Protein AF-A0A832MQA4-F1 (afdb_monomer_lite)

pLDDT: mean 86.83, std 15.28, range [45.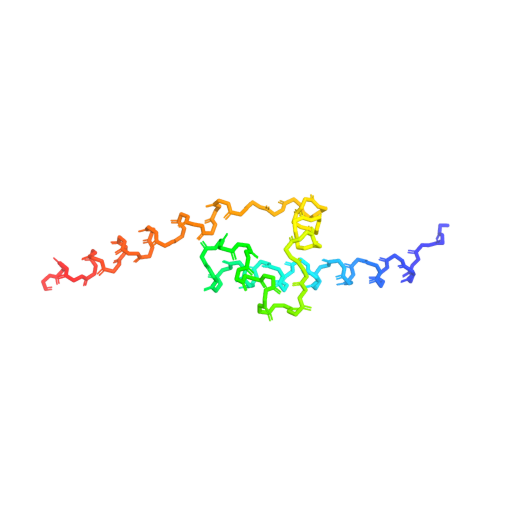34, 98.5]

Structure (mmCIF, N/CA/C/O backbone):
data_AF-A0A832MQA4-F1
#
_entry.id   AF-A0A832MQA4-F1
#
loop_
_atom_site.group_PDB
_atom_site.id
_atom_site.type_symbol
_atom_site.label_atom_id
_atom_site.label_alt_id
_atom_site.label_comp_id
_atom_site.label_asym_id
_atom_site.label_entity_id
_atom_site.label_seq_id
_atom_site.pdbx_PDB_ins_code
_atom_site.Cartn_x
_atom_site.Cartn_y
_atom_site.Cartn_z
_atom_site.occupancy
_atom_site.B_iso_or_equiv
_atom_site.auth_seq_id
_atom_site.auth_comp_id
_atom_site.auth_asym_id
_atom_site.auth_atom_id
_atom_site.pdbx_PDB_model_num
ATOM 1 N N . MET A 1 1 ? -15.798 -0.687 28.860 1.00 53.31 1 MET A N 1
ATOM 2 C CA . MET A 1 1 ? -15.240 -0.940 27.514 1.00 53.31 1 MET A CA 1
ATOM 3 C C . MET A 1 1 ? -14.756 0.392 26.967 1.00 53.31 1 MET A C 1
ATOM 5 O O . MET A 1 1 ? -15.575 1.195 26.546 1.00 53.31 1 MET A O 1
ATOM 9 N N . GLU A 1 2 ? -13.460 0.670 27.056 1.00 52.31 2 GLU A N 1
ATOM 10 C CA . GLU A 1 2 ? -12.884 1.976 26.716 1.00 52.31 2 GLU A CA 1
ATOM 11 C C . GLU A 1 2 ? -11.934 1.793 25.527 1.00 52.31 2 GLU A C 1
ATOM 13 O O . GLU A 1 2 ? -10.765 1.459 25.676 1.00 52.31 2 GLU A O 1
ATOM 18 N N . GLY A 1 3 ? -12.491 1.879 24.316 1.00 58.47 3 GLY A N 1
ATOM 19 C CA . GLY A 1 3 ? -11.777 1.636 23.055 1.00 58.47 3 GLY A CA 1
ATOM 20 C C . GLY A 1 3 ? -12.204 2.578 21.928 1.00 58.47 3 GLY A C 1
ATOM 21 O O . GLY A 1 3 ? -12.129 2.223 20.761 1.00 58.47 3 GLY A O 1
ATOM 22 N N . THR A 1 4 ? -12.721 3.764 22.249 1.00 65.69 4 THR A N 1
ATOM 23 C CA . THR A 1 4 ? -13.602 4.501 21.326 1.00 65.69 4 THR A CA 1
ATOM 24 C C . THR A 1 4 ? -12.913 5.534 20.423 1.00 65.69 4 THR A C 1
ATOM 26 O O . THR A 1 4 ? -13.513 5.937 19.432 1.00 65.69 4 THR A O 1
ATOM 29 N N . LYS A 1 5 ? 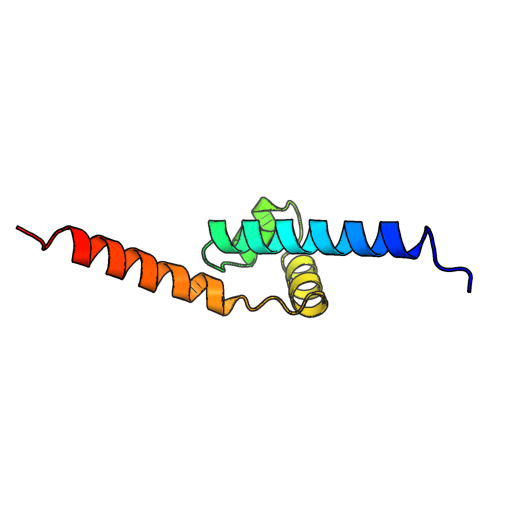-11.660 5.946 20.686 1.00 62.41 5 LYS A N 1
ATOM 30 C CA . LYS A 1 5 ? -10.945 6.959 19.865 1.00 62.41 5 LYS A CA 1
ATOM 31 C C . LYS A 1 5 ? -9.619 6.490 19.269 1.00 62.41 5 LYS A C 1
ATOM 33 O O . LYS A 1 5 ? -9.398 6.656 18.072 1.00 62.41 5 LYS A O 1
ATOM 38 N N . GLU A 1 6 ? -8.762 5.882 20.083 1.00 66.81 6 GLU A N 1
ATOM 39 C CA . GLU A 1 6 ? -7.449 5.372 19.658 1.00 66.81 6 GLU A CA 1
ATOM 40 C C . GLU A 1 6 ? -7.588 4.300 18.558 1.00 66.81 6 GLU A C 1
ATOM 42 O O . GLU A 1 6 ? -6.821 4.262 17.595 1.00 66.81 6 GLU A O 1
ATOM 47 N N . ASP A 1 7 ? -8.613 3.455 18.678 1.00 85.81 7 ASP A N 1
ATOM 48 C CA . ASP A 1 7 ? -8.911 2.391 17.721 1.00 85.81 7 ASP A CA 1
ATOM 49 C C . ASP A 1 7 ? -9.464 2.951 16.399 1.00 85.81 7 ASP A C 1
ATOM 51 O O . ASP A 1 7 ? -9.125 2.460 15.324 1.00 85.81 7 ASP A O 1
ATOM 55 N N . LEU A 1 8 ? -10.241 4.041 16.457 1.00 91.62 8 LEU A N 1
ATOM 56 C CA . LEU A 1 8 ? -10.781 4.699 15.266 1.00 91.62 8 LEU A CA 1
ATOM 57 C C . LEU A 1 8 ? -9.668 5.329 14.424 1.00 91.62 8 LEU A C 1
ATOM 59 O O . LEU A 1 8 ? -9.613 5.088 13.222 1.00 91.62 8 LEU A O 1
ATOM 63 N N . LEU A 1 9 ? -8.743 6.075 15.040 1.00 92.06 9 LEU A N 1
ATOM 64 C CA . LEU A 1 9 ? -7.613 6.659 14.310 1.00 92.06 9 LEU A CA 1
ATOM 65 C C . LEU A 1 9 ? -6.755 5.568 13.654 1.00 92.06 9 LEU A C 1
ATOM 67 O O . LEU A 1 9 ? -6.425 5.665 12.472 1.00 92.06 9 LEU A O 1
ATOM 71 N N . LYS A 1 10 ? -6.427 4.506 14.402 1.00 92.81 10 LYS A N 1
ATOM 72 C CA . LYS A 1 10 ? -5.627 3.381 13.894 1.00 92.81 10 LYS A CA 1
ATOM 73 C C . LYS A 1 10 ? -6.311 2.674 12.723 1.00 92.81 10 LYS A C 1
ATOM 75 O O . LYS A 1 10 ? -5.636 2.361 11.740 1.00 92.81 10 LYS A O 1
ATOM 80 N N . LYS A 1 11 ? -7.629 2.463 12.796 1.00 93.75 11 LYS A N 1
ATOM 81 C CA . LYS A 1 11 ? -8.434 1.886 11.709 1.00 93.75 11 LYS A CA 1
ATOM 82 C C . LYS A 1 11 ? -8.441 2.777 10.473 1.00 93.75 11 LYS A C 1
ATOM 84 O O . LYS A 1 11 ? -8.057 2.309 9.404 1.00 93.75 11 LYS A O 1
ATOM 89 N N . THR A 1 12 ? -8.757 4.061 10.625 1.00 96.12 12 THR A N 1
ATOM 90 C CA . THR A 1 12 ? -8.804 5.008 9.502 1.00 96.12 12 THR A CA 1
ATOM 91 C C . THR A 1 12 ? -7.450 5.125 8.803 1.00 96.12 12 THR A C 1
ATOM 93 O O . THR A 1 12 ? -7.376 5.087 7.576 1.00 96.12 12 THR A O 1
ATOM 96 N N . VAL A 1 13 ? -6.351 5.203 9.564 1.00 96.38 13 VAL A N 1
ATOM 97 C CA . VAL A 1 13 ? -4.998 5.220 8.986 1.00 96.38 13 VAL A CA 1
ATOM 98 C C . VAL A 1 13 ? -4.722 3.931 8.210 1.00 96.38 13 VAL A C 1
ATOM 100 O O . VAL A 1 13 ? -4.221 3.996 7.090 1.00 96.38 13 VAL A O 1
ATOM 103 N N . ALA A 1 14 ? -5.077 2.762 8.752 1.00 96.31 14 ALA A N 1
ATOM 104 C CA . ALA A 1 14 ? -4.877 1.487 8.064 1.00 96.31 14 ALA A CA 1
ATOM 105 C C . ALA A 1 14 ? -5.687 1.384 6.758 1.00 96.31 14 ALA A C 1
ATOM 107 O O . ALA A 1 14 ? -5.171 0.886 5.756 1.00 96.31 14 ALA A O 1
ATOM 108 N N . GLU A 1 15 ? -6.926 1.875 6.749 1.00 97.06 15 GLU A N 1
ATOM 109 C CA . GLU A 1 15 ? -7.787 1.900 5.563 1.00 97.06 15 GLU A CA 1
ATOM 110 C C . GLU A 1 15 ? -7.234 2.821 4.472 1.00 97.06 15 GLU A C 1
ATOM 112 O O . GLU A 1 15 ? -7.125 2.409 3.314 1.00 97.06 15 GLU A O 1
ATOM 117 N N . ILE A 1 16 ? -6.816 4.036 4.840 1.00 98.12 16 ILE A N 1
ATOM 118 C CA . ILE A 1 16 ? -6.216 4.993 3.903 1.00 98.12 16 ILE A CA 1
ATOM 119 C C . ILE A 1 16 ? -4.907 4.435 3.338 1.00 98.12 16 ILE A C 1
ATOM 121 O O . ILE A 1 16 ? -4.697 4.451 2.123 1.00 98.12 16 ILE A O 1
ATOM 125 N N . GLU A 1 17 ? -4.036 3.891 4.192 1.00 97.94 17 GLU A N 1
ATOM 126 C CA . GLU A 1 17 ? -2.786 3.273 3.749 1.00 97.94 17 GLU A CA 1
ATOM 127 C C . GLU A 1 17 ? -3.038 2.113 2.781 1.00 97.94 17 GLU A C 1
ATOM 129 O O . GLU A 1 17 ? -2.386 2.027 1.736 1.00 97.94 17 GLU A O 1
ATOM 134 N N . ARG A 1 18 ? -4.004 1.240 3.093 1.00 98.19 18 ARG A N 1
ATOM 135 C CA . ARG A 1 18 ? -4.415 0.149 2.204 1.00 98.19 18 ARG A CA 1
ATOM 136 C C . ARG A 1 18 ? -4.882 0.698 0.856 1.00 98.19 18 ARG A C 1
ATOM 138 O O . ARG A 1 18 ? -4.390 0.250 -0.179 1.00 98.19 18 ARG A O 1
ATOM 145 N N . HIS A 1 19 ? -5.784 1.677 0.864 1.00 98.25 19 HIS A N 1
ATOM 146 C CA . HIS A 1 19 ? -6.352 2.263 -0.347 1.00 98.25 19 HIS A CA 1
ATOM 147 C C . HIS A 1 19 ? -5.275 2.879 -1.253 1.00 98.25 19 HIS A C 1
ATOM 149 O O . HIS A 1 19 ? -5.256 2.648 -2.466 1.00 98.25 19 HIS A O 1
ATOM 155 N N . ILE A 1 20 ? -4.330 3.619 -0.669 1.00 98.25 20 ILE A N 1
ATOM 156 C CA . ILE A 1 20 ? -3.225 4.251 -1.398 1.00 98.25 20 ILE A CA 1
ATOM 157 C C . ILE A 1 20 ? -2.308 3.196 -2.038 1.00 98.25 20 ILE A C 1
ATOM 159 O O . ILE A 1 20 ? -1.929 3.342 -3.206 1.00 98.25 20 ILE A O 1
ATOM 163 N N . ILE A 1 21 ? -1.998 2.107 -1.323 1.00 98.31 21 ILE A N 1
ATOM 164 C CA . ILE A 1 21 ? -1.192 0.997 -1.856 1.00 98.31 21 ILE A CA 1
ATOM 165 C C . ILE A 1 21 ? -1.911 0.300 -3.017 1.00 98.31 21 ILE A C 1
ATOM 167 O O . ILE A 1 21 ? -1.310 0.097 -4.074 1.00 98.31 21 ILE A O 1
ATOM 171 N N . GLU A 1 22 ? -3.191 -0.042 -2.859 1.00 98.00 22 GLU A N 1
ATOM 172 C CA . GLU A 1 22 ? -3.991 -0.681 -3.913 1.00 98.00 22 GLU A CA 1
ATOM 173 C C . GLU A 1 22 ? -4.106 0.214 -5.160 1.00 98.00 22 GLU A C 1
ATOM 175 O O . GLU A 1 22 ? -4.016 -0.262 -6.296 1.00 98.00 22 GLU A O 1
ATOM 180 N N . SER A 1 23 ? -4.240 1.528 -4.963 1.00 97.81 23 SER A N 1
ATOM 181 C CA . SER A 1 23 ? -4.274 2.526 -6.034 1.00 97.81 23 SER A CA 1
ATOM 182 C C . SER A 1 23 ? -2.943 2.603 -6.796 1.00 97.81 23 SER A C 1
ATOM 184 O O . SER A 1 23 ? -2.933 2.584 -8.031 1.00 97.81 23 SER A O 1
ATOM 186 N N . ALA A 1 24 ? -1.808 2.608 -6.088 1.00 98.06 24 ALA A N 1
ATOM 187 C CA . ALA A 1 24 ? -0.482 2.587 -6.706 1.00 98.06 24 ALA A CA 1
ATOM 188 C C . ALA A 1 24 ? -0.233 1.288 -7.488 1.00 98.06 24 ALA A C 1
ATOM 190 O O . ALA A 1 24 ? 0.146 1.344 -8.656 1.00 98.06 24 ALA A O 1
ATOM 191 N N . LEU A 1 25 ? -0.538 0.126 -6.899 1.00 97.62 25 LEU A N 1
ATOM 192 C CA . LEU A 1 25 ? -0.428 -1.170 -7.579 1.00 97.62 25 LEU A CA 1
ATOM 193 C C . LEU A 1 25 ? -1.303 -1.236 -8.835 1.00 97.62 25 LEU A C 1
ATOM 195 O O . LEU A 1 25 ? -0.888 -1.797 -9.847 1.00 97.62 25 LEU A O 1
ATOM 199 N N . ARG A 1 26 ? -2.492 -0.628 -8.816 1.00 96.00 26 ARG A N 1
ATOM 200 C CA . ARG A 1 26 ? -3.361 -0.545 -9.996 1.00 96.00 26 ARG A CA 1
ATOM 201 C C . ARG A 1 26 ? -2.749 0.303 -11.110 1.00 96.00 26 ARG A C 1
ATOM 203 O O . ARG A 1 26 ? -2.816 -0.103 -12.267 1.00 96.00 26 ARG A O 1
ATOM 210 N N . ARG A 1 27 ? -2.145 1.452 -10.782 1.00 95.31 27 ARG A N 1
ATOM 211 C CA . ARG A 1 27 ? -1.458 2.312 -11.766 1.00 95.31 27 ARG A CA 1
ATOM 212 C C . ARG A 1 27 ? -0.218 1.646 -12.353 1.00 95.31 27 ARG A C 1
ATOM 214 O O . ARG A 1 27 ? 0.063 1.822 -13.533 1.00 95.31 27 ARG A O 1
ATOM 221 N N . THR A 1 28 ? 0.499 0.858 -11.555 1.00 95.75 28 THR A N 1
ATOM 222 C CA . THR A 1 28 ? 1.741 0.193 -11.976 1.00 95.75 28 THR A CA 1
ATOM 223 C C . THR A 1 28 ? 1.541 -1.248 -12.450 1.00 95.75 28 THR A C 1
ATOM 225 O O . THR A 1 28 ? 2.519 -1.954 -12.695 1.00 95.75 28 THR A O 1
ATOM 228 N N . ASN A 1 29 ? 0.290 -1.701 -12.602 1.00 94.38 29 ASN A N 1
ATOM 229 C CA . ASN A 1 29 ? -0.069 -3.072 -12.988 1.00 94.38 29 ASN A CA 1
ATOM 230 C C . ASN A 1 29 ? 0.604 -4.147 -12.111 1.00 94.38 29 ASN A C 1
ATOM 232 O O . ASN A 1 29 ? 1.114 -5.145 -12.615 1.00 94.38 29 ASN A O 1
ATOM 236 N N . GLY A 1 30 ? 0.651 -3.924 -10.799 1.00 94.94 30 GLY A N 1
ATOM 237 C CA . GLY A 1 30 ? 1.257 -4.835 -9.829 1.00 94.94 30 GLY A CA 1
ATOM 238 C C . GLY A 1 30 ? 2.783 -4.748 -9.734 1.00 94.94 30 GLY A C 1
ATOM 239 O O . GLY A 1 30 ? 3.383 -5.520 -8.988 1.00 94.94 30 GLY A O 1
ATOM 240 N N . ASN A 1 31 ? 3.443 -3.820 -10.437 1.00 95.94 31 ASN A N 1
ATOM 241 C CA . ASN A 1 31 ? 4.878 -3.602 -10.262 1.00 95.94 31 ASN A CA 1
ATOM 242 C C . ASN A 1 31 ? 5.149 -2.913 -8.914 1.00 95.94 31 ASN A C 1
ATOM 244 O O . ASN A 1 31 ? 5.002 -1.696 -8.780 1.00 95.94 31 ASN A O 1
ATOM 248 N N . GLY A 1 32 ? 5.563 -3.706 -7.923 1.00 96.25 32 GLY A N 1
ATOM 249 C CA . GLY A 1 32 ? 5.837 -3.235 -6.566 1.00 96.25 32 GLY A CA 1
ATOM 250 C C . GLY A 1 32 ? 6.999 -2.244 -6.475 1.00 96.25 32 GLY A C 1
ATOM 251 O O . GLY A 1 32 ? 6.925 -1.292 -5.704 1.00 96.25 32 GLY A O 1
ATOM 252 N N . ARG A 1 33 ? 8.063 -2.406 -7.273 1.00 97.69 33 ARG A N 1
ATOM 253 C CA . ARG A 1 33 ? 9.199 -1.466 -7.254 1.00 97.69 33 ARG A CA 1
ATOM 254 C C . ARG A 1 33 ? 8.773 -0.087 -7.740 1.00 97.69 33 ARG A C 1
ATOM 256 O O . ARG A 1 33 ? 9.124 0.910 -7.120 1.00 97.69 33 ARG A O 1
ATOM 263 N N . GLU A 1 34 ? 7.986 -0.045 -8.808 1.00 98.00 34 GLU A N 1
ATOM 264 C CA . GLU A 1 34 ? 7.467 1.211 -9.344 1.0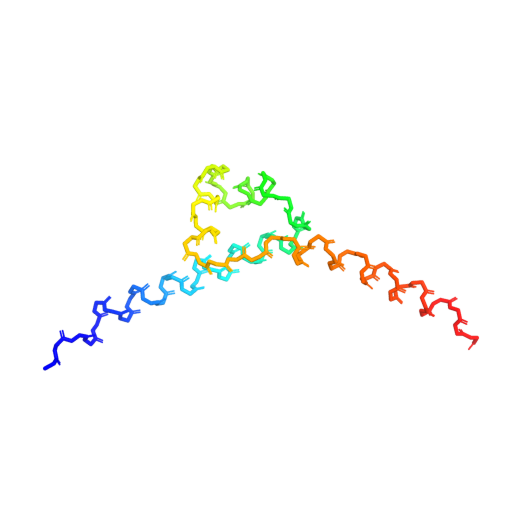0 98.00 34 GLU A CA 1
ATOM 265 C C . GLU A 1 34 ? 6.396 1.822 -8.433 1.00 98.00 34 GLU A C 1
ATOM 267 O O . GLU A 1 34 ? 6.395 3.028 -8.204 1.00 98.00 34 GLU A O 1
ATOM 272 N N . ALA A 1 35 ? 5.535 0.996 -7.827 1.00 98.25 35 ALA A N 1
ATOM 273 C CA . ALA A 1 35 ? 4.558 1.468 -6.848 1.00 98.25 35 ALA A CA 1
ATOM 274 C C . ALA A 1 35 ? 5.248 2.104 -5.632 1.00 98.25 35 ALA A C 1
ATOM 276 O O . ALA A 1 35 ? 4.824 3.158 -5.172 1.00 98.25 35 ALA A O 1
ATOM 277 N N . ALA A 1 36 ? 6.341 1.511 -5.141 1.00 98.38 36 ALA A N 1
ATOM 278 C CA . ALA A 1 36 ? 7.100 2.064 -4.023 1.00 98.38 36 ALA A CA 1
ATOM 279 C C . ALA A 1 36 ? 7.708 3.433 -4.364 1.00 98.38 36 ALA A C 1
ATOM 281 O O . ALA A 1 36 ? 7.598 4.357 -3.560 1.00 98.38 36 ALA A O 1
ATOM 282 N N . LYS A 1 37 ? 8.265 3.586 -5.575 1.00 98.38 37 LYS A N 1
ATOM 283 C CA . LYS A 1 37 ? 8.760 4.880 -6.070 1.00 98.38 37 LYS A CA 1
ATOM 284 C C . LYS A 1 37 ? 7.650 5.929 -6.134 1.00 98.38 37 LYS A C 1
ATOM 286 O O . LYS A 1 37 ? 7.845 7.025 -5.624 1.00 98.38 37 LYS A O 1
ATOM 291 N N . GLN A 1 38 ? 6.481 5.588 -6.691 1.00 98.12 38 GLN A N 1
ATOM 292 C CA . GLN A 1 38 ? 5.332 6.507 -6.743 1.00 98.12 38 GLN A CA 1
ATOM 293 C C . GLN A 1 38 ? 4.859 6.947 -5.354 1.00 98.12 38 GLN A C 1
ATOM 295 O O . GLN A 1 38 ? 4.383 8.064 -5.195 1.00 98.12 38 GLN A O 1
ATOM 300 N N . LEU A 1 39 ? 4.971 6.067 -4.358 1.00 97.56 39 LEU A N 1
ATOM 301 C CA . LEU A 1 39 ? 4.579 6.342 -2.976 1.00 97.56 39 LEU A CA 1
ATOM 302 C C . LEU A 1 39 ? 5.685 7.013 -2.146 1.00 97.56 39 LEU A C 1
ATOM 304 O O . LEU A 1 39 ? 5.474 7.255 -0.962 1.00 97.56 39 LEU A O 1
ATOM 308 N N . GLY A 1 40 ? 6.863 7.276 -2.723 1.00 98.12 40 GLY A N 1
ATOM 309 C CA . GLY A 1 40 ? 7.988 7.869 -1.997 1.00 98.12 40 GLY A CA 1
ATOM 310 C C . GLY A 1 40 ? 8.524 6.976 -0.873 1.00 98.12 40 GLY A C 1
ATOM 311 O O . GLY A 1 40 ? 8.985 7.472 0.150 1.00 98.12 40 GLY A O 1
ATOM 312 N N . THR A 1 41 ? 8.439 5.651 -1.028 1.00 97.94 41 THR A N 1
ATOM 313 C CA . THR A 1 41 ? 8.871 4.684 -0.011 1.00 97.94 41 THR A CA 1
ATOM 314 C C . THR A 1 41 ? 9.814 3.628 -0.582 1.00 97.94 41 THR A C 1
ATOM 316 O O . THR A 1 41 ? 10.042 3.528 -1.788 1.00 97.94 41 THR A O 1
ATOM 319 N N . THR A 1 42 ? 10.376 2.795 0.292 1.00 98.50 42 THR A N 1
ATOM 320 C CA . THR A 1 42 ? 11.227 1.682 -0.132 1.00 98.50 42 THR A CA 1
ATOM 321 C C . THR A 1 42 ? 10.388 0.479 -0.547 1.00 98.50 42 THR A C 1
ATOM 323 O O . THR A 1 42 ? 9.326 0.196 0.011 1.00 98.50 42 THR A O 1
ATOM 326 N N . HIS A 1 43 ? 10.914 -0.312 -1.482 1.00 98.00 43 HIS A N 1
ATOM 327 C CA . HIS A 1 43 ? 10.277 -1.564 -1.894 1.00 98.00 43 HIS A CA 1
ATOM 328 C C . HIS A 1 43 ? 10.041 -2.522 -0.710 1.00 98.00 43 HIS A C 1
ATOM 330 O O . HIS A 1 43 ? 9.003 -3.176 -0.632 1.00 98.00 43 HIS A O 1
ATOM 336 N N . ARG A 1 44 ? 10.976 -2.567 0.251 1.00 98.12 44 ARG A N 1
ATOM 337 C CA . ARG A 1 44 ? 10.860 -3.389 1.465 1.00 98.12 44 ARG A CA 1
ATOM 338 C C . ARG A 1 44 ? 9.689 -2.946 2.345 1.00 98.12 44 ARG A C 1
ATOM 340 O O . ARG A 1 44 ? 8.925 -3.799 2.793 1.00 98.12 44 ARG A O 1
ATOM 347 N N . MET A 1 45 ? 9.532 -1.638 2.567 1.00 98.31 45 MET A N 1
ATOM 348 C CA . MET A 1 45 ? 8.419 -1.095 3.354 1.00 98.31 45 MET A CA 1
ATOM 349 C C . MET A 1 45 ? 7.076 -1.395 2.682 1.00 98.31 45 MET A C 1
ATOM 351 O O . MET A 1 45 ? 6.139 -1.845 3.343 1.00 98.31 45 MET A O 1
ATOM 355 N N . LEU A 1 46 ? 7.004 -1.241 1.356 1.00 98.19 46 LEU A N 1
ATOM 356 C CA . LEU A 1 46 ? 5.805 -1.584 0.598 1.00 98.19 46 LEU A CA 1
ATOM 357 C C . LEU A 1 46 ? 5.438 -3.069 0.743 1.00 98.19 46 LEU A C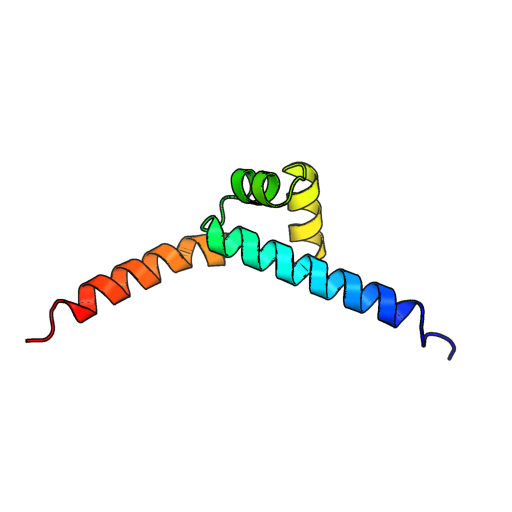 1
ATOM 359 O O . LEU A 1 46 ? 4.287 -3.375 1.040 1.00 98.19 46 LEU A O 1
ATOM 363 N N . ILE A 1 47 ? 6.400 -3.991 0.594 1.00 97.88 47 ILE A N 1
ATOM 364 C CA . ILE A 1 47 ? 6.161 -5.436 0.777 1.00 97.88 47 ILE A CA 1
ATOM 365 C C . ILE A 1 47 ? 5.608 -5.726 2.173 1.00 97.88 47 ILE A C 1
ATOM 367 O O . ILE A 1 47 ? 4.662 -6.500 2.315 1.00 97.88 47 ILE A O 1
ATOM 371 N N . TYR A 1 48 ? 6.180 -5.106 3.206 1.00 98.31 48 TYR A N 1
ATOM 372 C CA . TYR A 1 48 ? 5.704 -5.291 4.572 1.00 98.31 48 TYR A CA 1
ATOM 373 C C . TYR A 1 48 ? 4.238 -4.862 4.720 1.00 98.31 48 TYR A C 1
ATOM 375 O O . TYR A 1 48 ? 3.429 -5.616 5.258 1.00 98.31 48 TYR A O 1
ATOM 383 N N . ARG A 1 49 ? 3.866 -3.696 4.180 1.00 97.94 49 ARG A N 1
ATOM 384 C CA . ARG A 1 49 ? 2.481 -3.202 4.224 1.00 97.94 49 ARG A CA 1
ATOM 385 C C . ARG A 1 49 ? 1.522 -4.045 3.382 1.00 97.94 49 ARG A C 1
ATOM 387 O O . ARG A 1 49 ? 0.421 -4.327 3.838 1.00 97.94 49 ARG A O 1
ATOM 394 N N . ILE A 1 50 ? 1.950 -4.523 2.215 1.00 97.88 50 ILE A N 1
ATOM 395 C CA . ILE A 1 50 ? 1.178 -5.464 1.387 1.00 97.88 50 ILE A CA 1
ATOM 396 C C . ILE A 1 50 ? 0.842 -6.730 2.181 1.00 97.88 50 ILE A C 1
ATOM 398 O O . ILE A 1 50 ? -0.316 -7.145 2.202 1.00 97.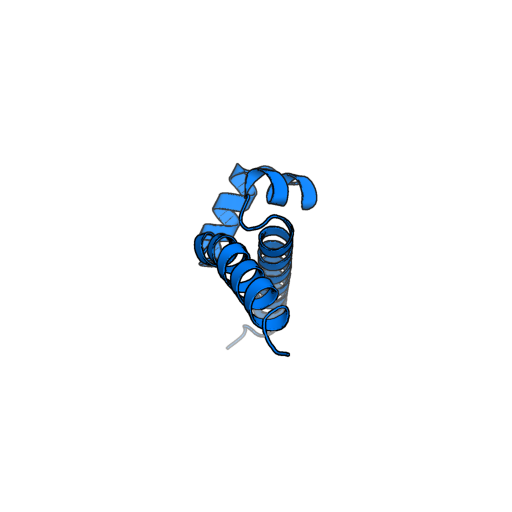88 50 ILE A O 1
ATOM 402 N N . ARG A 1 51 ? 1.831 -7.310 2.877 1.00 97.81 51 ARG A N 1
ATOM 403 C CA . ARG A 1 51 ? 1.629 -8.492 3.731 1.00 97.81 51 ARG A CA 1
ATOM 404 C C . ARG A 1 51 ? 0.730 -8.176 4.922 1.00 97.81 51 ARG A C 1
ATOM 406 O O . ARG A 1 51 ? -0.193 -8.936 5.185 1.00 97.81 51 ARG A O 1
ATOM 413 N N . LYS A 1 52 ? 0.958 -7.042 5.593 1.00 97.44 52 LYS A N 1
ATOM 414 C CA . LYS A 1 52 ? 0.150 -6.575 6.731 1.00 97.44 52 LYS A CA 1
ATOM 415 C C . LYS A 1 52 ? -1.333 -6.432 6.369 1.00 97.44 52 LYS A C 1
ATOM 417 O O . LYS A 1 52 ? -2.183 -6.784 7.174 1.00 97.44 52 LYS A O 1
ATOM 422 N N . TYR A 1 53 ? -1.637 -5.932 5.172 1.00 97.44 53 TYR A N 1
ATOM 423 C CA . TYR A 1 53 ? -3.011 -5.682 4.721 1.00 97.44 53 TYR A CA 1
ATOM 424 C C . TYR A 1 53 ? -3.606 -6.812 3.867 1.00 97.44 53 TYR A C 1
ATOM 426 O O . TYR A 1 53 ? -4.746 -6.697 3.415 1.00 97.44 53 TYR A O 1
ATOM 434 N N . GLY A 1 54 ? -2.868 -7.903 3.635 1.00 97.00 54 GLY A N 1
ATOM 435 C CA . GLY A 1 54 ? -3.342 -9.036 2.834 1.00 97.00 54 GLY A CA 1
ATOM 436 C C . GLY A 1 54 ? -3.653 -8.671 1.378 1.00 97.00 54 GLY A C 1
ATOM 437 O O . GLY A 1 54 ? -4.610 -9.181 0.799 1.00 97.00 54 GLY A O 1
ATOM 438 N N . ILE A 1 55 ? -2.891 -7.750 0.782 1.00 96.81 55 ILE A N 1
ATOM 439 C CA . ILE A 1 55 ? -3.134 -7.284 -0.589 1.00 96.81 55 ILE A CA 1
ATOM 440 C C . ILE A 1 55 ? -2.582 -8.310 -1.588 1.00 96.81 55 ILE A C 1
ATOM 442 O O . ILE A 1 55 ? -1.385 -8.595 -1.611 1.00 96.81 55 ILE A O 1
ATOM 446 N N . ASN A 1 56 ? -3.441 -8.834 -2.467 1.00 95.81 56 ASN A N 1
ATOM 447 C CA . ASN A 1 56 ? -3.030 -9.757 -3.525 1.00 95.81 56 ASN A CA 1
ATOM 448 C C . ASN A 1 56 ? -2.494 -8.996 -4.752 1.00 95.81 56 ASN A C 1
ATOM 450 O O . ASN A 1 56 ? -3.266 -8.541 -5.599 1.00 95.81 56 ASN A O 1
ATOM 454 N N . VAL A 1 57 ? -1.169 -8.892 -4.872 1.00 94.31 57 VAL A N 1
ATOM 455 C CA . VAL A 1 57 ? -0.490 -8.181 -5.974 1.00 94.31 57 VAL A CA 1
ATOM 456 C C . VAL A 1 57 ? -0.774 -8.803 -7.347 1.00 94.31 57 VAL A C 1
ATOM 458 O O . VAL A 1 57 ? -0.955 -8.076 -8.325 1.00 94.31 57 VAL A O 1
ATOM 461 N N . GLU A 1 58 ? -0.876 -10.131 -7.432 1.00 91.56 58 GLU A N 1
ATOM 462 C CA . GLU A 1 58 ? -1.083 -10.848 -8.699 1.00 91.56 58 GLU A CA 1
ATOM 463 C C . GLU A 1 58 ? -2.428 -10.498 -9.354 1.00 91.56 58 GLU A C 1
ATOM 465 O O . GLU A 1 58 ? -2.545 -10.439 -10.581 1.00 91.56 58 GLU A O 1
ATOM 470 N N . SER A 1 59 ? -3.434 -10.139 -8.550 1.00 91.69 59 SER A N 1
ATOM 471 C CA . SER A 1 59 ? -4.731 -9.681 -9.064 1.00 91.69 59 SER A CA 1
ATOM 472 C C . SER A 1 59 ? -4.619 -8.436 -9.964 1.00 91.69 59 SER A C 1
ATOM 474 O O . SER A 1 59 ? -5.355 -8.309 -10.947 1.00 91.69 59 SER A O 1
ATOM 476 N N . TYR A 1 60 ? -3.645 -7.559 -9.699 1.00 90.69 60 TYR 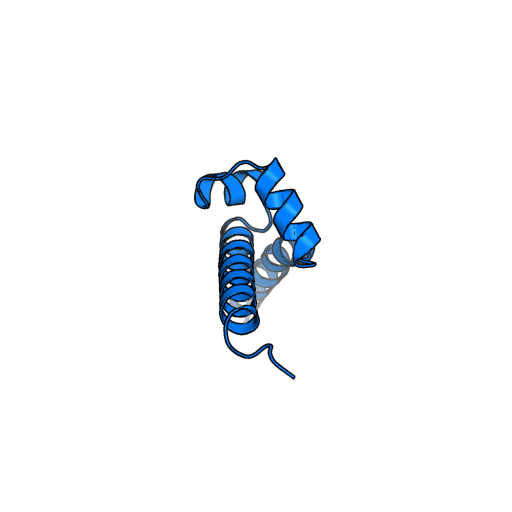A N 1
ATOM 477 C CA . TYR A 1 60 ? -3.415 -6.331 -10.465 1.00 90.69 60 TYR A CA 1
ATOM 478 C C . TYR A 1 60 ? -2.667 -6.582 -11.778 1.00 90.69 60 TYR A C 1
ATOM 480 O O . TYR A 1 60 ? -2.862 -5.844 -12.744 1.00 90.69 60 TYR A O 1
ATOM 488 N N . ARG A 1 61 ? -1.867 -7.652 -11.854 1.00 84.69 61 ARG A N 1
ATOM 489 C CA . ARG A 1 61 ? -1.179 -8.071 -13.089 1.00 84.69 61 ARG A CA 1
ATOM 490 C C . ARG A 1 61 ? -2.180 -8.654 -14.089 1.00 84.69 61 ARG A C 1
ATOM 492 O O . ARG A 1 61 ? -2.184 -8.284 -15.264 1.00 84.69 61 ARG A O 1
ATOM 499 N N . ASN A 1 62 ? -3.118 -9.462 -13.595 1.00 77.44 62 ASN A N 1
ATOM 500 C CA . ASN A 1 62 ? -4.173 -10.091 -14.396 1.00 77.44 62 ASN A CA 1
ATOM 501 C C . ASN A 1 62 ? -5.214 -9.093 -14.938 1.00 77.44 62 ASN A C 1
ATOM 503 O O . ASN A 1 62 ? -5.856 -9.342 -15.962 1.00 77.44 62 ASN A O 1
ATOM 507 N N . MET A 1 63 ? -5.365 -7.926 -14.301 1.00 71.50 63 MET A N 1
ATOM 508 C CA . MET A 1 63 ? -6.268 -6.869 -14.767 1.00 71.50 63 MET A CA 1
ATOM 509 C C . MET A 1 63 ? -5.856 -6.297 -16.133 1.00 71.50 63 MET A C 1
ATOM 511 O O . MET A 1 63 ? -6.731 -5.926 -16.920 1.00 71.50 63 MET A O 1
ATOM 515 N N . LYS A 1 64 ? -4.553 -6.274 -16.452 1.00 65.19 64 LYS A N 1
ATOM 516 C CA . LYS A 1 64 ? -4.056 -5.854 -17.772 1.00 65.19 64 LYS A CA 1
ATOM 517 C C . LYS A 1 64 ? -4.583 -6.780 -18.869 1.00 65.19 64 LYS A C 1
ATOM 519 O O . LYS A 1 64 ? -5.168 -6.295 -19.830 1.00 65.19 64 LYS A O 1
ATOM 524 N N . ILE A 1 65 ? -4.475 -8.096 -18.666 1.00 67.31 65 ILE A N 1
ATOM 525 C CA . ILE A 1 65 ? -4.958 -9.122 -19.606 1.00 67.31 65 ILE A CA 1
ATOM 526 C C . ILE A 1 65 ? -6.458 -8.933 -19.871 1.00 67.31 65 ILE A C 1
ATOM 528 O O . ILE A 1 65 ? -6.887 -8.854 -21.018 1.00 67.31 65 ILE A O 1
ATOM 532 N N . ARG A 1 66 ? -7.260 -8.758 -18.811 1.00 71.06 66 ARG A N 1
ATOM 533 C CA . ARG A 1 66 ? -8.715 -8.554 -18.935 1.00 71.06 66 ARG A CA 1
ATOM 534 C C . ARG A 1 66 ? -9.081 -7.275 -19.696 1.00 71.06 66 ARG A C 1
ATOM 536 O O . ARG A 1 66 ? -9.978 -7.309 -20.535 1.00 71.06 66 ARG A O 1
ATOM 543 N N . LYS A 1 67 ? -8.403 -6.152 -19.428 1.00 68.44 67 LYS A N 1
ATOM 544 C CA . LYS A 1 67 ? -8.641 -4.882 -20.142 1.00 68.44 67 LYS A CA 1
ATOM 545 C C . LYS A 1 67 ? -8.240 -4.967 -21.612 1.00 68.44 67 LYS A C 1
ATOM 547 O O . LYS A 1 67 ? -8.980 -4.487 -22.467 1.00 68.44 67 LYS A O 1
ATOM 552 N N . THR A 1 68 ? -7.104 -5.596 -21.897 1.00 71.94 68 THR A N 1
ATOM 553 C CA . THR A 1 68 ? -6.625 -5.836 -23.260 1.00 71.94 68 THR A CA 1
ATOM 554 C C . THR A 1 68 ? -7.616 -6.704 -24.040 1.00 71.94 68 THR A C 1
ATOM 556 O O . THR A 1 68 ? -8.041 -6.304 -25.121 1.00 71.94 68 THR A O 1
ATOM 559 N N . ASN A 1 69 ? -8.096 -7.802 -23.450 1.00 69.19 69 ASN A N 1
ATOM 560 C CA . ASN A 1 69 ? -9.097 -8.671 -24.076 1.00 69.19 69 ASN A CA 1
ATOM 561 C C . ASN A 1 69 ? -10.440 -7.955 -24.297 1.00 69.19 69 ASN A C 1
ATOM 563 O O . ASN A 1 69 ? -11.057 -8.122 -25.344 1.00 69.19 69 ASN A O 1
ATOM 567 N N . LYS A 1 70 ? -10.884 -7.106 -23.356 1.00 68.81 70 LYS A N 1
ATOM 568 C CA . LYS A 1 70 ? -12.099 -6.291 -23.536 1.00 68.81 70 LYS A CA 1
ATOM 569 C C . LYS A 1 70 ? -11.965 -5.316 -24.713 1.00 68.81 70 LYS A C 1
ATOM 571 O O . LYS A 1 70 ? -12.896 -5.222 -25.502 1.00 68.81 70 LYS A O 1
ATOM 576 N N . LYS A 1 71 ? -10.816 -4.638 -24.851 1.00 73.31 71 LYS A N 1
ATOM 577 C CA . LYS A 1 71 ? -10.550 -3.682 -25.944 1.00 73.31 71 LYS A CA 1
ATOM 578 C C . LYS A 1 71 ? -10.533 -4.347 -27.328 1.00 73.31 71 LYS A C 1
ATOM 580 O O . LYS A 1 71 ? -10.911 -3.703 -28.303 1.00 73.31 71 LYS A O 1
ATOM 585 N N . MET A 1 72 ? -10.091 -5.603 -27.423 1.00 64.88 72 MET A N 1
ATOM 586 C CA . MET A 1 72 ? -10.120 -6.353 -28.686 1.00 64.88 72 MET A CA 1
ATOM 587 C C . MET A 1 72 ? -11.548 -6.733 -29.095 1.00 64.88 72 MET A C 1
ATOM 589 O O . MET A 1 72 ? -11.899 -6.568 -30.255 1.00 64.88 72 MET A O 1
ATOM 593 N N . ARG A 1 73 ? -12.389 -7.153 -28.138 1.00 68.12 73 ARG A N 1
ATOM 594 C CA . ARG A 1 73 ? -13.778 -7.566 -28.414 1.00 68.12 73 ARG A CA 1
ATOM 595 C C . ARG A 1 73 ? -14.657 -6.420 -28.926 1.00 68.12 73 ARG A C 1
ATOM 597 O O . ARG A 1 73 ? -15.421 -6.626 -29.849 1.00 68.12 73 ARG A O 1
ATOM 604 N N . THR A 1 74 ? -14.500 -5.206 -28.397 1.00 64.62 74 THR A N 1
ATOM 605 C CA . THR A 1 74 ? -15.270 -4.023 -28.843 1.00 64.62 74 THR A CA 1
ATOM 606 C C . THR A 1 74 ? -14.877 -3.474 -30.220 1.00 64.62 74 THR A C 1
ATOM 608 O O . THR A 1 74 ? -15.519 -2.548 -30.689 1.00 64.62 74 THR A O 1
ATOM 611 N N . GLN A 1 75 ? -13.807 -3.976 -30.848 1.00 59.97 75 GLN A N 1
ATOM 612 C CA . GLN A 1 75 ? -13.395 -3.574 -32.205 1.00 59.97 75 GLN A CA 1
ATOM 613 C C . GLN A 1 75 ? -13.811 -4.602 -33.276 1.00 59.97 75 GLN A C 1
ATOM 615 O O . GLN A 1 75 ? -13.386 -4.487 -34.420 1.00 59.97 75 GLN A O 1
ATOM 620 N N . GLN A 1 76 ? -14.592 -5.622 -32.901 1.00 53.59 76 GLN A N 1
ATOM 621 C CA . GLN A 1 76 ? -15.053 -6.708 -33.779 1.00 53.59 76 GLN A CA 1
ATOM 622 C C . GLN A 1 76 ? -16.583 -6.782 -33.903 1.00 53.59 76 GLN A C 1
ATOM 624 O O . GLN A 1 76 ? -17.076 -7.688 -34.569 1.00 53.59 76 GLN A O 1
ATOM 629 N N . ASP A 1 77 ? -17.319 -5.840 -33.307 1.00 45.34 77 ASP A N 1
ATOM 630 C CA . ASP A 1 77 ? -18.757 -5.695 -33.543 1.00 45.34 77 ASP A CA 1
ATOM 631 C C . ASP A 1 77 ? -18.967 -4.773 -34.767 1.00 45.34 77 ASP A C 1
ATOM 633 O O . ASP A 1 77 ? -18.397 -3.676 -34.773 1.00 45.34 77 ASP A O 1
ATOM 637 N N . PRO A 1 78 ? -19.683 -5.236 -35.813 1.00 61.22 78 PRO A N 1
ATOM 638 C CA . PRO A 1 78 ? -19.909 -4.498 -37.059 1.00 61.22 78 PRO A CA 1
ATOM 639 C C . PRO A 1 78 ? -20.778 -3.246 -36.887 1.00 61.22 78 PRO A C 1
ATOM 641 O O . PRO A 1 78 ? -21.631 -3.222 -35.970 1.00 61.22 78 PRO A O 1
#

Foldseek 3Di:
DPDPPVVVVVVVVLVVLVVLLVVLLLVVLLPLCSSCVVVVHHSVVSVVSCVVNVPDSVVSNVVVVVVVVVVVVVVPDD

Secondary structure (DSSP, 8-state):
---SSHHHHHHHHHHHHHHHHHHHHHHTTT-HHHHHHHTTS-HHHHHHHHHHHT--THHHHHHHHHHHHHHHHTTS--

Radius of gyration: 17.08 Å; chains: 1; bounding box: 31×19×65 Å

Sequence (78 aa):
MEGTKEDLLKKTVAEIERHIIESALRRTNGNGREAAKQLGTTHRMLIYRIRKYGINVESYRNMKIRKTNKKMRTQQDP